Protein AF-X0Y7X0-F1 (afdb_monomer_lite)

Structure (mmCIF, N/CA/C/O backbone):
data_AF-X0Y7X0-F1
#
_entry.id   AF-X0Y7X0-F1
#
loop_
_atom_site.group_PDB
_atom_site.id
_atom_site.type_symbol
_atom_site.label_atom_id
_atom_site.label_alt_id
_atom_site.label_comp_id
_atom_site.label_asym_id
_atom_site.label_entity_id
_atom_site.label_seq_id
_atom_site.pdbx_PDB_ins_code
_atom_site.Cartn_x
_atom_site.Cartn_y
_atom_site.Cartn_z
_atom_site.occupancy
_atom_site.B_iso_or_equiv
_atom_site.auth_seq_id
_atom_site.auth_comp_id
_atom_site.auth_asym_id
_atom_site.auth_atom_id
_atom_site.pdbx_PDB_model_num
ATOM 1 N N . ASP A 1 1 ? -4.729 -1.914 17.846 1.00 83.50 1 ASP A N 1
ATOM 2 C CA . ASP A 1 1 ? -3.436 -2.560 18.169 1.00 83.50 1 ASP A CA 1
ATOM 3 C C . ASP A 1 1 ? -2.910 -3.360 16.996 1.00 83.50 1 ASP A C 1
ATOM 5 O O . ASP A 1 1 ? -3.713 -3.836 16.207 1.00 83.50 1 ASP A O 1
ATOM 9 N N . ILE A 1 2 ? -1.584 -3.505 16.882 1.00 95.81 2 ILE A N 1
ATOM 10 C CA . ILE A 1 2 ? -0.973 -4.333 15.834 1.00 95.81 2 ILE A CA 1
ATOM 11 C C . ILE A 1 2 ? -0.950 -5.795 16.268 1.00 95.81 2 ILE A C 1
ATOM 13 O O . ILE A 1 2 ? -0.342 -6.146 17.278 1.00 95.81 2 ILE A O 1
ATOM 17 N N . GLN A 1 3 ? -1.587 -6.636 15.467 1.00 96.50 3 GLN A N 1
ATOM 18 C CA . GLN A 1 3 ? -1.645 -8.078 15.617 1.00 96.50 3 GLN A CA 1
ATOM 19 C C . GLN A 1 3 ? -0.546 -8.755 14.798 1.00 96.50 3 GLN A C 1
ATOM 21 O O . GLN A 1 3 ? -0.167 -8.302 13.713 1.00 96.50 3 GLN A O 1
ATOM 26 N N . ARG A 1 4 ? -0.033 -9.874 15.314 1.00 95.38 4 ARG A N 1
ATOM 27 C CA . ARG A 1 4 ? 0.863 -10.743 14.544 1.00 95.38 4 ARG A CA 1
ATOM 28 C C . ARG A 1 4 ? 0.064 -11.478 13.477 1.00 95.38 4 ARG A C 1
ATOM 30 O O . ARG A 1 4 ? -1.085 -11.844 13.707 1.00 95.38 4 ARG A O 1
ATOM 37 N N . LEU A 1 5 ? 0.706 -11.729 12.342 1.00 95.94 5 LEU A N 1
ATOM 38 C CA . LEU A 1 5 ? 0.159 -12.605 11.318 1.00 95.94 5 LEU A CA 1
ATOM 39 C C . LEU A 1 5 ? -0.037 -14.016 11.918 1.00 95.94 5 LEU A C 1
ATOM 41 O O . LEU A 1 5 ? 0.921 -14.556 12.476 1.00 95.94 5 LEU A O 1
ATOM 45 N N . PRO A 1 6 ? -1.246 -14.602 11.854 1.00 94.62 6 PRO A N 1
ATOM 46 C CA . PRO A 1 6 ? -1.532 -15.883 12.503 1.00 94.62 6 PRO A CA 1
ATOM 47 C C . PRO A 1 6 ? -0.918 -17.083 11.767 1.00 94.62 6 PRO A C 1
ATOM 49 O O . PRO A 1 6 ? -0.615 -18.092 12.398 1.00 94.62 6 PRO A O 1
ATOM 52 N N . ASP A 1 7 ? -0.724 -16.970 10.452 1.00 94.44 7 ASP A N 1
ATOM 53 C CA . ASP A 1 7 ? -0.091 -17.978 9.600 1.00 94.44 7 ASP A CA 1
ATOM 54 C C . ASP A 1 7 ? 0.730 -17.276 8.509 1.00 94.44 7 ASP A C 1
ATOM 56 O O . ASP A 1 7 ? 0.208 -16.445 7.765 1.00 94.44 7 ASP A O 1
ATOM 60 N N . GLU A 1 8 ? 2.013 -17.615 8.387 1.00 91.06 8 GLU A N 1
ATOM 61 C CA . GLU A 1 8 ? 2.906 -17.058 7.364 1.00 91.06 8 GLU A CA 1
ATOM 62 C C . GLU A 1 8 ? 2.477 -17.410 5.934 1.00 91.06 8 GLU A C 1
ATOM 64 O O . GLU A 1 8 ? 2.805 -16.676 4.996 1.00 91.06 8 GLU A O 1
ATOM 69 N N . LYS A 1 9 ? 1.702 -18.487 5.757 1.00 93.44 9 LYS A N 1
ATOM 70 C CA . LYS A 1 9 ? 1.145 -18.884 4.457 1.00 93.44 9 LYS A CA 1
ATOM 71 C C . LYS A 1 9 ? -0.056 -18.045 4.034 1.00 93.44 9 LYS A C 1
ATOM 73 O O . LYS A 1 9 ? -0.481 -18.106 2.877 1.00 93.44 9 LYS A O 1
ATOM 78 N N . LEU A 1 10 ? -0.612 -17.247 4.946 1.00 94.12 10 LEU A N 1
ATOM 79 C CA . LEU A 1 10 ? -1.731 -16.376 4.628 1.00 94.12 10 LEU A CA 1
ATOM 80 C C . LEU A 1 10 ? -1.325 -15.387 3.522 1.00 94.12 10 LEU A C 1
ATOM 82 O O . LEU A 1 10 ? -0.203 -14.874 3.489 1.00 94.12 10 LEU A O 1
ATOM 86 N N . TYR A 1 11 ? -2.248 -15.155 2.589 1.00 97.06 11 TYR A N 1
ATOM 87 C CA . TYR A 1 11 ? -2.072 -14.294 1.416 1.00 97.06 11 TYR A CA 1
ATOM 88 C C . TYR A 1 11 ? -1.002 -14.725 0.404 1.00 97.06 11 TYR A C 1
ATOM 90 O O . TYR A 1 11 ? -0.743 -13.971 -0.520 1.00 97.06 11 TYR A O 1
ATOM 98 N N . GLU A 1 12 ? -0.400 -15.919 0.475 1.00 94.81 12 GLU A N 1
ATOM 99 C CA . GLU A 1 12 ? 0.599 -16.349 -0.532 1.00 94.81 12 GLU A CA 1
ATOM 100 C C . GLU A 1 12 ? 0.115 -16.239 -1.987 1.00 94.81 12 GLU A C 1
ATOM 102 O O . GLU A 1 12 ? 0.911 -16.008 -2.894 1.00 94.81 12 GLU A O 1
ATOM 107 N N . LYS A 1 13 ? -1.194 -16.393 -2.204 1.00 94.25 13 LYS A N 1
ATOM 108 C CA . LYS A 1 13 ? -1.830 -16.322 -3.524 1.00 94.25 13 LYS A CA 1
ATOM 109 C C . LYS A 1 13 ? -2.410 -14.945 -3.865 1.00 94.25 13 LYS A C 1
ATOM 111 O O . LYS A 1 13 ? -2.965 -14.805 -4.954 1.00 94.25 13 LYS A O 1
ATOM 116 N N . SER A 1 14 ? -2.316 -13.965 -2.965 1.00 96.25 14 SER A N 1
ATOM 117 C CA . SER A 1 14 ? -2.879 -12.632 -3.186 1.00 96.25 14 SER A CA 1
ATOM 118 C C . SER A 1 14 ? -2.148 -11.897 -4.309 1.00 96.25 14 SER A C 1
ATOM 120 O O . SER A 1 14 ? -0.977 -12.158 -4.616 1.00 96.25 14 SER A O 1
ATOM 122 N N . MET A 1 15 ? -2.845 -10.958 -4.937 1.00 96.50 15 MET A N 1
ATOM 123 C CA . MET A 1 15 ? -2.309 -10.206 -6.060 1.00 96.50 15 MET A CA 1
ATOM 124 C C . MET A 1 15 ? -1.185 -9.268 -5.614 1.00 96.50 15 MET A C 1
ATOM 126 O O . MET A 1 15 ? -0.172 -9.147 -6.309 1.00 96.50 15 MET A O 1
ATOM 130 N N . PHE A 1 16 ? -1.290 -8.667 -4.423 1.00 97.62 16 PHE A N 1
ATOM 131 C CA . PHE A 1 16 ? -0.203 -7.829 -3.909 1.00 97.62 16 PHE A CA 1
ATOM 132 C C . PHE A 1 16 ? 1.099 -8.629 -3.720 1.00 97.62 16 PHE A C 1
ATOM 134 O O . PHE A 1 16 ? 2.169 -8.121 -4.052 1.00 97.62 16 PHE A O 1
ATOM 141 N N . ILE A 1 17 ? 1.033 -9.897 -3.282 1.00 97.56 17 ILE A N 1
ATOM 142 C CA . ILE A 1 17 ? 2.218 -10.765 -3.158 1.00 97.56 17 ILE A CA 1
ATOM 143 C C . ILE A 1 17 ? 2.805 -11.092 -4.529 1.00 97.56 17 ILE A C 1
ATOM 145 O O . ILE A 1 17 ? 4.013 -10.932 -4.722 1.00 97.56 17 ILE A O 1
ATOM 149 N N . LYS A 1 18 ? 1.967 -11.471 -5.504 1.00 96.06 18 LYS A N 1
ATOM 150 C CA . LYS A 1 18 ? 2.415 -11.700 -6.889 1.00 96.06 18 LYS A CA 1
ATOM 151 C C . LYS A 1 18 ? 3.165 -10.477 -7.433 1.00 96.06 18 LYS A C 1
ATOM 153 O O . LYS A 1 18 ? 4.263 -10.615 -7.970 1.00 96.06 18 LYS A O 1
ATOM 158 N N . LYS A 1 19 ? 2.630 -9.271 -7.224 1.00 96.19 19 LYS A N 1
ATOM 159 C CA . LYS A 1 19 ? 3.252 -8.007 -7.657 1.00 96.19 19 LYS A CA 1
ATOM 160 C C . LYS A 1 19 ? 4.585 -7.719 -6.980 1.00 96.19 19 LYS A C 1
ATOM 162 O O . LYS A 1 19 ? 5.494 -7.216 -7.639 1.00 96.19 19 LYS A O 1
ATOM 167 N N . LEU A 1 20 ? 4.719 -8.019 -5.687 1.00 97.38 20 LEU A N 1
ATOM 168 C CA . LEU A 1 20 ? 5.992 -7.877 -4.975 1.00 97.38 20 LEU A CA 1
ATOM 169 C C . LEU A 1 20 ? 7.055 -8.806 -5.571 1.00 97.38 20 LEU A C 1
ATOM 171 O O . LEU A 1 20 ? 8.148 -8.347 -5.903 1.00 97.38 20 LEU A O 1
ATOM 175 N N . ILE A 1 21 ? 6.707 -10.075 -5.794 1.00 96.69 21 ILE A N 1
ATOM 176 C CA . ILE A 1 21 ? 7.621 -11.074 -6.361 1.00 96.69 21 ILE A CA 1
ATOM 177 C C . ILE A 1 21 ? 8.074 -10.670 -7.769 1.00 96.69 21 ILE A C 1
ATOM 179 O O . ILE A 1 21 ? 9.273 -10.683 -8.049 1.00 96.69 21 ILE A O 1
ATOM 183 N N . VAL A 1 22 ? 7.145 -10.257 -8.639 1.00 94.88 22 VAL A N 1
ATOM 184 C CA . VAL A 1 22 ? 7.457 -9.805 -10.010 1.00 94.88 22 VAL A CA 1
ATOM 185 C C . VAL A 1 22 ? 8.359 -8.563 -10.004 1.00 94.88 22 VAL A C 1
ATOM 187 O O . VAL A 1 22 ? 9.244 -8.435 -10.849 1.00 94.88 22 VAL A O 1
ATOM 190 N N . ALA A 1 23 ? 8.211 -7.679 -9.015 1.00 95.12 23 ALA A N 1
ATOM 191 C CA . ALA A 1 23 ? 9.096 -6.532 -8.816 1.00 95.12 23 ALA A CA 1
ATOM 192 C C . ALA A 1 23 ? 10.443 -6.881 -8.146 1.00 95.12 23 ALA A C 1
ATOM 194 O O . ALA A 1 23 ? 11.255 -5.991 -7.890 1.00 95.12 23 ALA A O 1
ATOM 195 N N . GLY A 1 24 ? 10.706 -8.162 -7.870 1.00 96.00 24 GLY A N 1
ATOM 196 C CA . GLY A 1 24 ? 11.954 -8.647 -7.280 1.00 96.00 24 GLY A CA 1
ATOM 197 C C . GLY A 1 24 ? 12.018 -8.561 -5.752 1.00 96.00 24 GLY A C 1
ATOM 198 O O . GLY A 1 24 ? 13.092 -8.749 -5.181 1.00 96.00 24 GLY A O 1
ATOM 199 N N . ILE A 1 25 ? 10.899 -8.300 -5.074 1.00 95.88 25 ILE A N 1
ATOM 200 C CA . ILE A 1 25 ? 10.809 -8.220 -3.611 1.00 95.88 25 ILE A CA 1
ATOM 201 C C . ILE A 1 25 ? 10.483 -9.615 -3.067 1.00 95.88 25 ILE A C 1
ATOM 203 O O . ILE A 1 25 ? 9.386 -10.126 -3.267 1.00 95.88 25 ILE A O 1
ATOM 207 N N . GLN A 1 26 ? 11.462 -10.237 -2.405 1.00 92.12 26 GLN A N 1
ATOM 208 C CA . GLN A 1 26 ? 11.383 -11.639 -1.971 1.00 92.12 26 GLN A CA 1
ATOM 209 C C . GLN A 1 26 ? 10.832 -11.800 -0.548 1.00 92.12 26 GLN A C 1
ATOM 211 O O . GLN A 1 26 ? 10.025 -12.688 -0.293 1.00 92.12 26 GLN A O 1
ATOM 216 N N . GLU A 1 27 ? 11.254 -10.937 0.382 1.00 95.25 27 GLU A N 1
ATOM 217 C CA . GLU A 1 27 ? 10.765 -10.974 1.762 1.00 95.25 27 GLU A CA 1
ATOM 218 C C . GLU A 1 27 ? 9.404 -10.273 1.849 1.00 95.25 27 GLU A C 1
ATOM 220 O O . GLU A 1 27 ? 9.290 -9.074 1.581 1.00 95.25 27 GLU A O 1
ATOM 225 N N . THR A 1 28 ? 8.365 -11.031 2.202 1.00 96.88 28 THR A N 1
ATOM 226 C CA . THR A 1 28 ? 6.966 -10.584 2.136 1.00 96.88 28 THR A CA 1
ATOM 227 C C . THR A 1 28 ? 6.209 -10.705 3.457 1.00 96.88 28 THR A C 1
ATOM 229 O O . THR A 1 28 ? 5.077 -10.227 3.534 1.00 96.88 28 THR A O 1
ATOM 232 N N . ILE A 1 29 ? 6.807 -11.254 4.524 1.00 97.44 29 ILE A N 1
ATOM 233 C CA . ILE A 1 29 ? 6.128 -11.425 5.824 1.00 97.44 29 ILE A CA 1
ATOM 234 C C . ILE A 1 29 ? 5.627 -10.082 6.371 1.00 97.44 29 ILE A C 1
ATOM 236 O O . ILE A 1 29 ? 4.500 -9.980 6.865 1.00 97.44 29 ILE A O 1
ATOM 240 N N . ALA A 1 30 ? 6.428 -9.021 6.234 1.00 97.31 30 ALA A N 1
ATOM 241 C CA . ALA A 1 30 ? 6.028 -7.678 6.645 1.00 97.31 30 ALA A CA 1
ATOM 242 C C . ALA A 1 30 ? 4.811 -7.171 5.851 1.00 97.31 30 ALA A C 1
ATOM 244 O O . ALA A 1 30 ? 3.874 -6.650 6.449 1.00 97.31 30 ALA A O 1
ATOM 245 N N . ALA A 1 31 ? 4.784 -7.386 4.531 1.00 98.25 31 ALA A N 1
ATOM 246 C CA . ALA A 1 31 ? 3.665 -6.990 3.675 1.00 98.25 31 ALA A CA 1
ATOM 247 C C . ALA A 1 31 ? 2.375 -7.738 4.042 1.00 98.25 31 ALA A C 1
ATOM 249 O O . ALA A 1 31 ? 1.321 -7.121 4.177 1.00 98.25 31 ALA A O 1
ATOM 250 N N . LYS A 1 32 ? 2.469 -9.051 4.293 1.00 98.62 32 LYS A N 1
ATOM 251 C CA . LYS A 1 32 ? 1.350 -9.876 4.779 1.00 98.62 32 LYS A CA 1
ATOM 252 C C . LYS A 1 32 ? 0.827 -9.382 6.126 1.00 98.62 32 LYS A C 1
ATOM 254 O O . LYS A 1 32 ? -0.376 -9.244 6.313 1.00 98.62 32 LYS A O 1
ATOM 259 N N . THR A 1 33 ? 1.731 -9.058 7.051 1.00 98.44 33 THR A N 1
ATOM 260 C CA . THR A 1 33 ? 1.371 -8.526 8.374 1.00 98.44 33 THR A CA 1
ATOM 261 C C . THR A 1 33 ? 0.681 -7.166 8.262 1.00 98.44 33 THR A C 1
ATOM 263 O O . THR A 1 33 ? -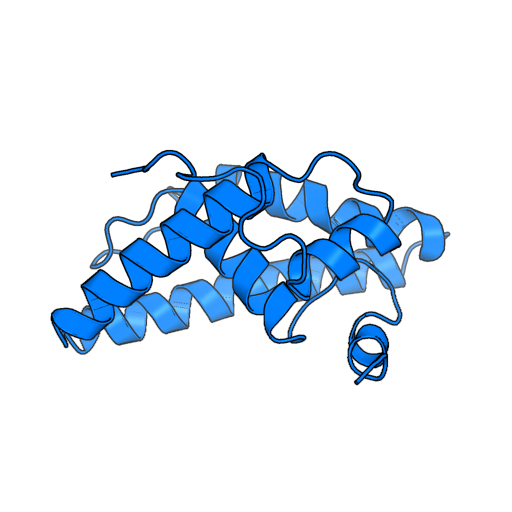0.323 -6.929 8.929 1.00 98.44 33 THR A O 1
ATOM 266 N N . GLN A 1 34 ? 1.189 -6.273 7.410 1.00 98.62 34 GLN A N 1
ATOM 267 C CA . GLN A 1 34 ? 0.577 -4.971 7.139 1.00 98.62 34 GLN A CA 1
ATOM 268 C C . GLN A 1 34 ? -0.835 -5.133 6.564 1.00 98.62 34 GLN A C 1
ATOM 270 O O . GLN A 1 34 ? -1.771 -4.526 7.080 1.00 98.62 34 GLN A O 1
ATOM 275 N N . PHE A 1 35 ? -0.996 -5.984 5.545 1.00 98.69 35 PHE A N 1
ATOM 276 C CA . PHE A 1 35 ? -2.288 -6.276 4.920 1.00 98.69 35 PHE A CA 1
ATOM 277 C C . PHE A 1 35 ? -3.297 -6.817 5.942 1.00 98.69 35 PHE A C 1
ATOM 279 O O . PHE A 1 35 ? -4.384 -6.263 6.073 1.00 98.69 35 PHE A O 1
ATOM 286 N N . PHE A 1 36 ? -2.902 -7.817 6.737 1.00 98.62 36 PHE A N 1
ATOM 287 C CA . PHE A 1 36 ? -3.740 -8.396 7.791 1.00 98.62 36 PHE A CA 1
ATOM 288 C C . PHE A 1 36 ? -4.234 -7.346 8.792 1.00 98.62 36 PHE A C 1
ATOM 290 O O . PHE A 1 36 ? -5.420 -7.270 9.098 1.00 98.62 36 PHE A O 1
ATOM 297 N N . ASN A 1 37 ? -3.332 -6.494 9.284 1.00 98.69 37 ASN A N 1
ATOM 298 C CA . ASN A 1 37 ? -3.704 -5.448 10.234 1.00 98.69 37 ASN A CA 1
ATOM 299 C C . ASN A 1 37 ? -4.634 -4.402 9.611 1.00 98.69 37 ASN A C 1
ATOM 301 O O . ASN A 1 37 ? -5.546 -3.922 10.280 1.00 98.69 37 ASN A O 1
ATOM 305 N N . ALA A 1 38 ? -4.437 -4.064 8.335 1.00 98.50 38 ALA A N 1
ATOM 306 C CA . ALA A 1 38 ? -5.360 -3.195 7.616 1.00 98.50 38 ALA A CA 1
ATOM 307 C C . ALA A 1 38 ? -6.746 -3.828 7.435 1.00 98.50 38 ALA A C 1
ATOM 309 O O . ALA A 1 38 ? -7.739 -3.114 7.541 1.00 98.50 38 ALA A O 1
ATOM 310 N N . GLU A 1 39 ? -6.842 -5.140 7.201 1.00 98.31 39 GLU A N 1
ATOM 311 C CA . GLU A 1 39 ? -8.132 -5.840 7.147 1.00 98.31 39 GLU A CA 1
ATOM 312 C C . GLU A 1 39 ? -8.859 -5.820 8.490 1.00 98.31 39 GLU A C 1
ATOM 314 O O . GLU A 1 39 ? -10.047 -5.507 8.523 1.00 98.31 39 GLU A O 1
ATOM 319 N N . LEU A 1 40 ? -8.152 -6.078 9.595 1.00 98.25 40 LEU A N 1
ATOM 320 C CA . LEU A 1 40 ? -8.741 -6.015 10.935 1.00 98.25 40 LEU A CA 1
ATOM 321 C C . LEU A 1 40 ? -9.292 -4.621 11.248 1.00 98.25 40 LEU A C 1
ATOM 323 O O . LEU A 1 40 ? -10.438 -4.496 11.673 1.00 98.25 40 LEU A O 1
ATOM 327 N N . LEU A 1 41 ? -8.498 -3.576 10.995 1.00 98.00 41 LEU A N 1
ATOM 328 C CA . LEU A 1 41 ? -8.930 -2.197 11.222 1.00 98.00 41 LEU A CA 1
ATOM 329 C C . LEU A 1 41 ? -10.111 -1.820 10.322 1.00 98.00 41 LEU A C 1
ATOM 331 O O . LEU A 1 41 ? -11.051 -1.174 10.774 1.00 98.00 41 LEU A O 1
ATOM 335 N N . LYS A 1 42 ? -10.079 -2.231 9.050 1.00 97.62 42 LYS A N 1
ATOM 336 C CA . LYS A 1 42 ? -11.181 -1.987 8.121 1.00 97.62 42 LYS A CA 1
ATOM 337 C C . LYS A 1 42 ? -12.459 -2.673 8.607 1.00 97.62 42 LYS A C 1
ATOM 339 O O . LYS A 1 42 ? -13.490 -2.014 8.659 1.00 97.62 42 LYS A O 1
ATOM 344 N N . SER A 1 43 ? -12.392 -3.944 9.007 1.00 97.56 43 SER A N 1
ATOM 345 C CA . SER A 1 43 ? -13.543 -4.658 9.578 1.00 97.56 43 SER A CA 1
ATOM 346 C C . SER A 1 43 ? -14.103 -3.914 10.786 1.00 97.56 43 SER A C 1
ATOM 348 O O . SER A 1 43 ? -15.294 -3.641 10.818 1.00 97.56 43 SER A O 1
ATOM 350 N N . GLU A 1 44 ? -13.246 -3.494 11.722 1.00 96.88 44 GLU A N 1
ATOM 351 C CA . GLU A 1 44 ? -13.666 -2.749 12.914 1.00 96.88 44 GLU A CA 1
ATOM 352 C C . GLU A 1 44 ? -14.418 -1.453 12.564 1.00 96.88 44 GLU A C 1
ATOM 354 O O . GLU A 1 44 ? -15.468 -1.176 13.143 1.00 96.88 44 GLU A O 1
ATOM 359 N N . ILE A 1 45 ? -13.904 -0.666 11.614 1.00 96.81 45 ILE A N 1
ATOM 360 C CA . ILE A 1 45 ? -14.542 0.583 11.164 1.00 96.81 45 ILE A CA 1
ATOM 361 C C . ILE A 1 45 ? -15.904 0.292 10.518 1.00 96.81 45 ILE A C 1
ATOM 363 O O . ILE A 1 45 ? -16.901 0.944 10.831 1.00 96.81 45 ILE A O 1
ATOM 367 N N . HIS A 1 46 ? -15.961 -0.701 9.627 1.00 95.81 46 HIS A N 1
ATOM 368 C CA . HIS A 1 46 ? -17.200 -1.077 8.946 1.00 95.81 46 HIS A CA 1
ATOM 369 C C . HIS A 1 46 ? -18.256 -1.620 9.919 1.00 95.81 46 HIS A C 1
ATOM 371 O O . HIS A 1 46 ? -19.427 -1.276 9.780 1.00 95.81 46 HIS A O 1
ATOM 377 N N . ASP A 1 47 ? -17.849 -2.409 10.915 1.00 96.75 47 ASP A N 1
ATOM 378 C CA . ASP A 1 47 ? -18.745 -2.984 11.922 1.00 96.75 47 ASP A CA 1
ATOM 379 C C . ASP A 1 47 ? -19.342 -1.910 12.846 1.00 96.75 47 ASP A C 1
ATOM 381 O O . ASP A 1 47 ? -20.486 -2.038 13.288 1.00 96.75 47 ASP A O 1
ATOM 385 N N . LYS A 1 48 ? -18.597 -0.830 13.124 1.00 95.12 48 LYS A N 1
ATOM 386 C CA . LYS A 1 48 ? -19.114 0.335 13.864 1.00 95.12 48 LYS A CA 1
ATOM 387 C C . LYS A 1 48 ? -20.112 1.152 13.047 1.00 95.12 48 LYS A C 1
ATOM 389 O O . LYS A 1 48 ? -21.070 1.668 13.619 1.00 95.12 48 LYS A O 1
ATOM 394 N N . GLY A 1 49 ? -19.871 1.294 11.742 1.00 91.12 49 GLY A N 1
ATOM 395 C CA . GLY A 1 49 ? -20.739 2.044 10.833 1.00 91.12 49 GLY A CA 1
ATOM 396 C C . GLY A 1 49 ? -20.778 3.557 11.086 1.00 91.12 49 GLY A C 1
ATOM 397 O O . GLY A 1 49 ? -21.794 4.182 10.797 1.00 91.12 49 GLY A O 1
ATOM 398 N N . ASP A 1 50 ? -19.715 4.150 11.647 1.00 95.81 50 ASP A N 1
ATOM 399 C CA . ASP A 1 50 ? -19.600 5.611 11.776 1.00 95.81 50 ASP A CA 1
ATOM 400 C C . ASP A 1 50 ? -19.180 6.225 10.434 1.00 95.81 50 ASP A C 1
ATOM 402 O O . ASP A 1 50 ? -18.069 5.985 9.955 1.00 95.81 50 ASP A O 1
ATOM 406 N N . ASP A 1 51 ? -20.047 7.050 9.845 1.00 96.38 51 ASP A N 1
ATOM 407 C CA . ASP A 1 51 ? -19.786 7.710 8.557 1.00 96.38 51 ASP A CA 1
ATOM 408 C C . ASP A 1 51 ? -18.489 8.538 8.580 1.00 96.38 51 ASP A C 1
ATOM 410 O O . ASP A 1 51 ? -17.762 8.593 7.592 1.00 96.38 51 ASP A O 1
ATOM 414 N N . GLY A 1 52 ? -18.143 9.139 9.725 1.00 97.06 52 GLY A N 1
ATOM 415 C CA . GLY A 1 52 ? -16.914 9.913 9.866 1.00 97.06 52 GLY A CA 1
ATOM 416 C C . GLY A 1 52 ? -15.647 9.052 9.834 1.00 97.06 52 GLY A C 1
ATOM 417 O O . GLY A 1 52 ? -14.648 9.463 9.243 1.00 97.06 52 GLY A O 1
ATOM 418 N N . GLU A 1 53 ? -15.656 7.879 10.471 1.00 97.19 53 GLU A N 1
ATOM 419 C CA . GLU A 1 53 ? -14.572 6.898 10.340 1.00 97.19 53 GLU A CA 1
ATOM 420 C C . GLU A 1 53 ? -14.494 6.351 8.903 1.00 97.19 53 GLU A C 1
ATOM 422 O O . GLU A 1 53 ? -13.397 6.205 8.369 1.00 97.19 53 GLU A O 1
ATOM 427 N N . LEU A 1 54 ? -15.626 6.112 8.234 1.00 97.50 54 LEU A N 1
ATOM 428 C CA . LEU A 1 54 ? -15.643 5.657 6.838 1.00 97.50 54 LEU A CA 1
ATOM 429 C C . LEU A 1 54 ? -15.058 6.705 5.874 1.00 97.50 54 LEU A C 1
ATOM 431 O O . LEU A 1 54 ? -14.218 6.366 5.035 1.00 97.50 54 LEU A O 1
ATOM 435 N N . ASP A 1 55 ? -15.422 7.978 6.028 1.00 97.62 55 ASP A N 1
ATOM 436 C CA . ASP A 1 55 ? -14.885 9.084 5.226 1.00 97.62 55 ASP A CA 1
ATOM 437 C C . ASP A 1 55 ? -13.368 9.252 5.420 1.00 97.62 55 ASP A C 1
ATOM 439 O O . ASP A 1 55 ? -12.610 9.458 4.465 1.00 97.62 55 ASP A O 1
ATOM 443 N N . GLU A 1 56 ? -12.890 9.133 6.660 1.00 96.69 56 GLU A N 1
ATOM 444 C CA . GLU A 1 56 ? -11.460 9.185 6.977 1.00 96.69 56 GLU A CA 1
ATOM 445 C C . GLU A 1 56 ? -10.698 7.990 6.389 1.00 96.69 56 GLU A C 1
ATOM 447 O O . GLU A 1 56 ? -9.561 8.146 5.932 1.00 96.69 56 GLU A O 1
ATOM 452 N N . LEU A 1 57 ? -11.322 6.811 6.335 1.00 97.50 57 LEU A N 1
ATOM 453 C CA . LEU A 1 57 ? -10.733 5.629 5.716 1.00 97.50 57 LEU A CA 1
ATOM 454 C C . LEU A 1 57 ? -10.542 5.857 4.211 1.00 97.50 57 LEU A C 1
ATOM 456 O O . LEU A 1 57 ? -9.439 5.651 3.700 1.00 97.50 57 LEU A O 1
ATOM 460 N N . VAL A 1 58 ? -11.573 6.351 3.518 1.00 97.56 58 VAL A N 1
ATOM 461 C CA . VAL A 1 58 ? -11.497 6.722 2.091 1.00 97.56 58 VAL A CA 1
ATOM 462 C C . VAL A 1 58 ? -10.413 7.779 1.860 1.00 97.56 58 VAL A C 1
ATOM 464 O O . VAL A 1 58 ? -9.569 7.627 0.977 1.00 97.56 58 VAL A O 1
ATOM 467 N N . SER A 1 59 ? -10.368 8.813 2.703 1.00 97.50 59 SER A N 1
ATOM 468 C CA . SER A 1 59 ? -9.345 9.865 2.651 1.00 97.50 59 SER A CA 1
ATOM 469 C C . SER A 1 59 ? -7.919 9.309 2.766 1.00 97.50 59 SER A C 1
ATOM 471 O O . SER A 1 59 ? -7.019 9.747 2.044 1.00 97.50 59 SER A O 1
ATOM 473 N N . LEU A 1 60 ? -7.684 8.319 3.636 1.00 97.94 60 LEU A N 1
ATOM 474 C CA . LEU A 1 60 ? -6.372 7.679 3.768 1.00 97.94 60 LEU A CA 1
ATOM 475 C C . LEU A 1 60 ? -5.974 6.894 2.511 1.00 97.94 60 LEU A C 1
ATOM 477 O O . LEU A 1 60 ? -4.821 7.014 2.087 1.00 97.94 60 LEU A O 1
ATOM 481 N N . TYR A 1 61 ? -6.896 6.148 1.895 1.00 98.44 61 TYR A N 1
ATOM 482 C CA . TYR A 1 61 ? -6.624 5.463 0.625 1.00 98.44 61 TYR A CA 1
ATOM 483 C C . TYR A 1 61 ? -6.245 6.450 -0.479 1.00 98.44 61 TYR A C 1
ATOM 485 O O . TYR A 1 61 ? -5.216 6.264 -1.128 1.00 98.44 61 TYR A O 1
ATOM 493 N N . GLU A 1 62 ? -7.009 7.531 -0.645 1.00 98.31 62 GLU A N 1
ATOM 494 C CA . GLU A 1 62 ? -6.741 8.537 -1.679 1.00 98.31 62 GLU A CA 1
ATOM 495 C C . GLU A 1 62 ? -5.397 9.244 -1.470 1.00 98.31 62 GLU A C 1
ATOM 497 O O . GLU A 1 62 ? -4.625 9.422 -2.415 1.00 98.31 62 GLU A O 1
ATOM 502 N N . LYS A 1 63 ? -5.042 9.579 -0.221 1.00 98.19 63 LYS A N 1
ATOM 503 C CA . LYS A 1 63 ? -3.719 10.143 0.095 1.00 98.19 63 LYS A CA 1
ATOM 504 C C . LYS A 1 63 ? -2.594 9.182 -0.289 1.00 98.19 63 LYS A C 1
ATOM 506 O O . LYS A 1 63 ? -1.638 9.594 -0.944 1.00 98.19 63 LYS A O 1
ATOM 511 N N . ILE A 1 64 ? -2.703 7.906 0.085 1.00 98.56 64 ILE A N 1
ATOM 512 C CA . ILE A 1 64 ? -1.688 6.886 -0.226 1.00 98.56 64 ILE A CA 1
ATOM 513 C C . ILE A 1 64 ? -1.579 6.671 -1.738 1.00 98.56 64 ILE A C 1
ATOM 515 O O . ILE A 1 64 ? -0.470 6.597 -2.272 1.00 98.56 64 ILE A O 1
ATOM 519 N N . ARG A 1 65 ? -2.710 6.615 -2.443 1.00 98.56 65 ARG A N 1
ATOM 520 C CA . ARG A 1 65 ? -2.751 6.493 -3.901 1.00 98.56 65 ARG A CA 1
ATOM 521 C C . ARG A 1 65 ? -2.097 7.694 -4.587 1.00 98.56 65 ARG A C 1
ATOM 523 O O . ARG A 1 65 ? -1.279 7.499 -5.481 1.00 98.56 65 ARG A O 1
ATOM 530 N N . SER A 1 66 ? -2.382 8.914 -4.132 1.00 98.31 66 SER A N 1
ATOM 531 C CA . SER A 1 66 ? -1.775 10.146 -4.653 1.00 98.31 66 SER A CA 1
ATOM 532 C C . SER A 1 66 ? -0.256 10.199 -4.424 1.00 98.31 66 SER A C 1
ATOM 534 O O . SER A 1 66 ? 0.510 10.573 -5.321 1.00 98.31 66 SER A O 1
ATOM 536 N N . MET A 1 67 ? 0.204 9.760 -3.245 1.00 98.12 67 MET A N 1
ATOM 537 C CA . MET A 1 67 ? 1.632 9.605 -2.947 1.00 98.12 67 MET A CA 1
ATOM 538 C C . MET A 1 67 ? 2.289 8.611 -3.911 1.00 98.12 67 MET A C 1
ATOM 540 O O . MET A 1 67 ? 3.320 8.921 -4.513 1.00 98.12 67 MET A O 1
ATOM 544 N N . TRP A 1 68 ? 1.669 7.442 -4.110 1.00 98.62 68 TRP A N 1
ATOM 545 C CA . TRP A 1 68 ? 2.161 6.437 -5.049 1.00 98.62 68 TRP A CA 1
ATOM 546 C C . TRP A 1 68 ? 2.228 6.982 -6.473 1.00 98.62 68 TRP A C 1
ATOM 548 O O . TRP A 1 68 ? 3.273 6.860 -7.103 1.00 98.62 68 TRP A O 1
ATOM 558 N N . GLU A 1 69 ? 1.166 7.619 -6.966 1.00 98.50 69 GLU A N 1
ATOM 559 C CA . GLU A 1 69 ? 1.098 8.143 -8.334 1.00 98.50 69 GLU A CA 1
ATOM 560 C C . GLU A 1 69 ? 2.221 9.152 -8.597 1.00 98.50 69 GLU A C 1
ATOM 562 O O . GLU A 1 69 ? 2.911 9.076 -9.616 1.00 98.50 69 GLU A O 1
ATOM 567 N N . SER A 1 70 ? 2.484 10.034 -7.629 1.00 98.06 70 SER A N 1
ATOM 568 C CA . SER A 1 70 ? 3.595 10.985 -7.693 1.00 98.06 70 SER A CA 1
ATOM 569 C C . SER A 1 70 ? 4.947 1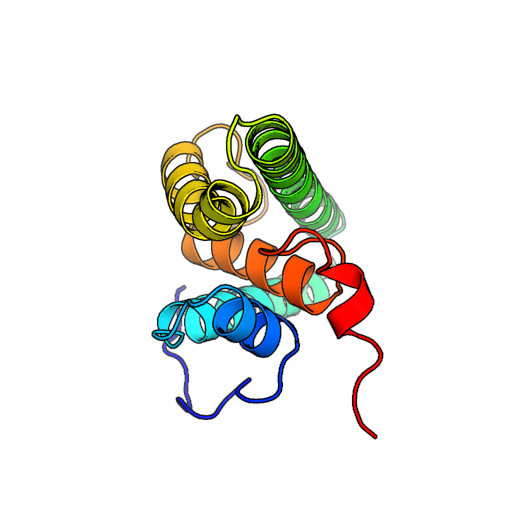0.273 -7.836 1.00 98.06 70 SER A C 1
ATOM 571 O O . SER A 1 70 ? 5.732 10.595 -8.73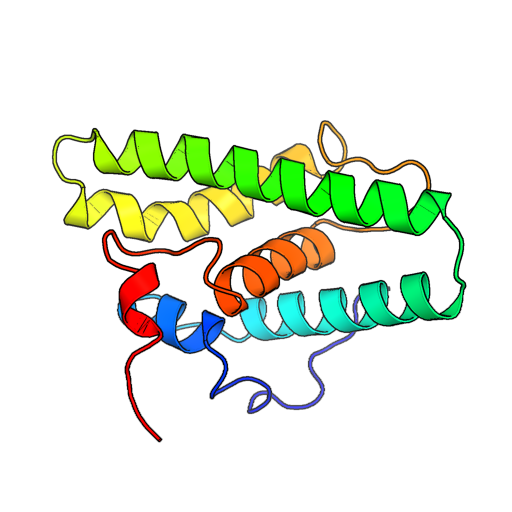1 1.00 98.06 70 SER A O 1
ATOM 573 N N . ARG A 1 71 ? 5.217 9.262 -6.998 1.00 98.00 71 ARG A N 1
ATOM 574 C CA . ARG A 1 71 ? 6.477 8.492 -7.027 1.00 98.00 71 ARG A CA 1
ATOM 575 C C . ARG A 1 71 ? 6.613 7.607 -8.255 1.00 98.00 71 ARG A C 1
ATOM 577 O O . ARG A 1 71 ? 7.715 7.441 -8.778 1.00 98.00 71 ARG A O 1
ATOM 584 N N . PHE A 1 72 ? 5.511 7.034 -8.707 1.00 98.25 72 PHE A N 1
ATOM 585 C CA . PHE A 1 72 ? 5.469 6.162 -9.863 1.00 98.25 72 PHE A CA 1
ATOM 586 C C . PHE A 1 72 ? 5.744 6.952 -11.143 1.00 98.25 72 PHE A C 1
ATOM 588 O O . PHE A 1 72 ? 6.619 6.569 -11.918 1.00 98.25 72 PHE A O 1
ATOM 595 N N . ASN A 1 73 ? 5.104 8.112 -11.311 1.00 97.94 73 ASN A N 1
ATOM 596 C CA . ASN A 1 73 ? 5.361 9.015 -12.432 1.00 97.94 73 ASN A CA 1
ATOM 597 C C . ASN A 1 73 ? 6.796 9.567 -12.416 1.00 97.94 73 ASN A C 1
ATOM 599 O O . ASN A 1 73 ? 7.441 9.640 -13.462 1.00 97.94 73 ASN A O 1
ATOM 603 N N . GLU A 1 74 ? 7.340 9.901 -11.240 1.00 98.00 74 GLU A N 1
ATOM 604 C CA . GLU A 1 74 ? 8.754 10.278 -11.088 1.00 98.00 74 GLU A CA 1
ATOM 605 C C . GLU A 1 74 ? 9.688 9.155 -11.584 1.00 98.00 74 GLU A C 1
ATOM 607 O O . GLU A 1 74 ? 10.619 9.399 -12.355 1.00 98.00 74 GLU A O 1
ATOM 612 N N . ALA A 1 75 ? 9.418 7.906 -11.192 1.00 97.81 75 ALA A N 1
ATOM 613 C CA . ALA A 1 75 ? 10.211 6.749 -11.597 1.00 97.81 75 ALA A CA 1
ATOM 614 C C . ALA A 1 75 ? 10.088 6.434 -13.099 1.00 97.81 75 ALA A C 1
ATOM 616 O O . ALA A 1 75 ? 11.098 6.124 -13.741 1.00 97.81 75 ALA A O 1
ATOM 617 N N . LEU A 1 76 ? 8.885 6.551 -13.673 1.00 96.50 76 LEU A N 1
ATOM 618 C CA . LEU A 1 76 ? 8.633 6.359 -15.105 1.00 96.50 76 LEU A CA 1
ATOM 619 C C . LEU A 1 76 ? 9.349 7.388 -15.983 1.00 96.50 76 LEU A C 1
ATOM 621 O O . LEU A 1 76 ? 9.797 7.050 -17.074 1.00 96.50 76 LEU A O 1
ATOM 625 N N . ASN A 1 77 ? 9.507 8.616 -15.491 1.00 96.88 77 ASN A N 1
ATOM 626 C CA . ASN A 1 77 ? 10.221 9.686 -16.191 1.00 96.88 77 ASN A CA 1
ATOM 627 C C . ASN A 1 77 ? 11.740 9.673 -15.949 1.00 96.88 77 ASN A C 1
ATOM 629 O O . ASN A 1 77 ? 12.467 10.536 -16.446 1.00 96.88 77 ASN A O 1
ATOM 633 N N . SER A 1 78 ? 12.246 8.713 -15.173 1.00 96.75 78 SER A N 1
ATOM 634 C CA . SER A 1 78 ? 13.677 8.594 -14.907 1.00 96.75 78 SER A CA 1
ATOM 635 C C . SER A 1 78 ? 14.457 8.112 -16.136 1.00 96.75 78 SER A C 1
ATOM 637 O O . SER A 1 78 ? 13.913 7.546 -17.081 1.00 96.75 78 SER A O 1
ATOM 639 N N . LYS A 1 79 ? 15.788 8.254 -16.097 1.00 95.38 79 LYS A N 1
ATOM 640 C CA . LYS A 1 79 ? 16.673 7.739 -17.159 1.00 95.38 79 LYS A CA 1
ATOM 641 C C . LYS A 1 79 ? 16.612 6.213 -17.317 1.00 95.38 79 LYS A C 1
ATOM 643 O O . LYS A 1 79 ? 17.048 5.700 -18.343 1.00 95.38 79 LYS A O 1
ATOM 648 N N . ASN A 1 80 ? 16.149 5.482 -16.299 1.00 94.88 80 ASN A N 1
ATOM 649 C CA . ASN A 1 80 ? 16.029 4.026 -16.347 1.00 94.88 80 ASN A CA 1
ATOM 650 C C . ASN A 1 80 ? 14.789 3.544 -15.567 1.00 94.88 80 ASN A C 1
ATOM 652 O O . ASN A 1 80 ? 14.921 3.033 -14.449 1.00 94.88 80 ASN A O 1
ATOM 656 N N . PRO A 1 81 ? 13.588 3.652 -16.161 1.00 93.62 81 PRO A N 1
ATOM 657 C CA . PRO A 1 81 ? 12.332 3.304 -15.495 1.00 93.62 81 PRO A CA 1
ATOM 658 C C . PRO A 1 81 ? 12.282 1.856 -15.008 1.00 93.62 81 PRO A C 1
ATOM 660 O O . PRO A 1 81 ? 11.814 1.591 -13.905 1.00 93.62 81 PRO A O 1
ATOM 663 N N . LYS A 1 82 ? 12.858 0.919 -15.776 1.00 91.38 82 LYS A N 1
ATOM 664 C CA . LYS A 1 82 ? 12.937 -0.505 -15.407 1.00 91.38 82 LYS A CA 1
ATOM 665 C C . LYS A 1 82 ? 13.655 -0.734 -14.075 1.00 91.38 82 LYS A C 1
ATOM 667 O O . LYS A 1 82 ? 13.343 -1.687 -13.372 1.00 91.38 82 LYS A O 1
ATOM 672 N N . ARG A 1 83 ? 14.617 0.128 -13.730 1.00 93.12 83 ARG A N 1
ATOM 673 C CA . ARG A 1 83 ? 15.350 0.066 -12.460 1.00 93.12 83 ARG A CA 1
ATOM 674 C C . ARG A 1 83 ? 14.678 0.870 -11.349 1.00 93.12 83 ARG A C 1
ATOM 676 O O . ARG A 1 83 ? 14.798 0.497 -10.184 1.00 93.12 83 ARG A O 1
ATOM 683 N N . GLU A 1 84 ? 14.040 1.991 -11.676 1.00 97.06 84 GLU A N 1
ATOM 684 C CA . GLU A 1 84 ? 13.507 2.912 -10.666 1.00 97.06 84 GLU A CA 1
ATOM 685 C C . GLU A 1 84 ? 12.092 2.563 -10.201 1.00 97.06 84 GLU A C 1
ATOM 687 O O . GLU A 1 84 ? 11.792 2.754 -9.024 1.00 97.06 84 GLU A O 1
ATOM 692 N N . VAL A 1 85 ? 11.241 2.010 -11.071 1.00 97.12 85 VAL A N 1
ATOM 693 C CA . VAL A 1 85 ? 9.846 1.685 -10.726 1.00 97.12 85 VAL A CA 1
ATOM 694 C C . VAL A 1 85 ? 9.740 0.674 -9.570 1.00 97.12 85 VAL A C 1
ATOM 696 O O . VAL A 1 85 ? 9.019 0.968 -8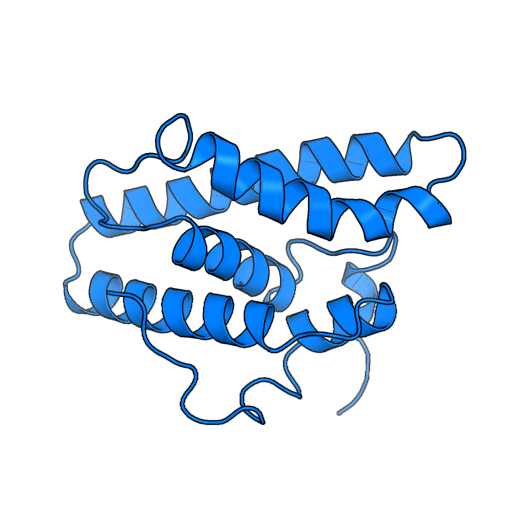.618 1.00 97.12 85 VAL A O 1
ATOM 699 N N . PRO A 1 86 ? 10.513 -0.431 -9.523 1.00 96.81 86 PRO A N 1
ATOM 700 C CA . PRO A 1 86 ? 10.472 -1.347 -8.376 1.00 96.81 86 PRO A CA 1
ATOM 701 C C . PRO A 1 86 ? 10.847 -0.698 -7.035 1.00 96.81 86 PRO A C 1
ATOM 703 O O . PRO A 1 86 ? 10.363 -1.100 -5.977 1.00 96.81 86 PRO A O 1
ATOM 706 N N . LYS A 1 87 ? 11.674 0.356 -7.053 1.00 97.62 87 LYS A N 1
ATOM 707 C CA . LYS A 1 87 ? 12.070 1.085 -5.836 1.00 97.62 87 LYS A CA 1
ATOM 708 C C . LYS A 1 87 ? 10.949 1.955 -5.272 1.00 97.62 87 LYS A C 1
ATOM 710 O O . LYS A 1 87 ? 11.068 2.425 -4.144 1.00 97.62 87 LYS A O 1
ATOM 715 N N . VAL A 1 88 ? 9.876 2.192 -6.031 1.00 98.25 88 VAL A N 1
ATOM 716 C CA . VAL A 1 88 ? 8.704 2.938 -5.550 1.00 98.25 88 VAL A CA 1
ATOM 717 C C . VAL A 1 88 ? 8.108 2.255 -4.321 1.00 98.25 88 VAL A C 1
ATOM 719 O O . VAL A 1 88 ? 7.713 2.951 -3.395 1.00 98.25 88 VAL A O 1
ATOM 722 N N . TYR A 1 89 ? 8.140 0.921 -4.249 1.00 98.44 89 TYR A N 1
ATOM 723 C CA . TYR A 1 89 ? 7.650 0.180 -3.088 1.00 98.44 89 TYR A CA 1
ATOM 724 C C . TYR A 1 89 ? 8.345 0.591 -1.780 1.00 98.44 89 TYR A C 1
ATOM 726 O O . TYR A 1 89 ? 7.694 1.006 -0.822 1.00 98.44 89 TYR A O 1
ATOM 734 N N . SER A 1 90 ? 9.680 0.531 -1.735 1.00 97.69 90 SER A N 1
ATOM 735 C CA . SER A 1 90 ? 10.429 0.879 -0.522 1.00 97.69 90 SER A CA 1
ATOM 736 C C . SER A 1 90 ? 10.354 2.372 -0.203 1.00 97.69 90 SER A C 1
ATOM 738 O O . SER A 1 90 ? 10.276 2.735 0.970 1.00 97.69 90 SER A O 1
ATOM 740 N N . LYS A 1 91 ? 10.306 3.233 -1.230 1.00 98.12 91 LYS A N 1
ATOM 741 C CA . LYS A 1 91 ? 10.052 4.671 -1.058 1.00 98.12 91 LYS A CA 1
ATOM 742 C C . LYS A 1 91 ? 8.695 4.920 -0.399 1.00 98.12 91 LYS A C 1
ATOM 744 O O . LYS A 1 91 ? 8.635 5.678 0.560 1.00 98.12 91 LYS A O 1
ATOM 749 N N . MET A 1 92 ? 7.638 4.249 -0.856 1.00 98.38 92 MET A N 1
ATOM 750 C CA . MET A 1 92 ? 6.298 4.381 -0.283 1.00 98.38 92 MET A CA 1
ATOM 751 C C . MET A 1 92 ? 6.245 3.930 1.176 1.00 98.38 92 MET A C 1
ATOM 753 O O . MET A 1 92 ? 5.692 4.648 2.005 1.00 98.38 92 MET A O 1
ATOM 757 N N . LEU A 1 93 ? 6.865 2.794 1.518 1.00 98.44 93 LEU A N 1
ATOM 758 C CA . LEU A 1 93 ? 6.937 2.333 2.910 1.00 98.44 93 LEU A CA 1
ATOM 759 C C . LEU A 1 93 ? 7.561 3.394 3.829 1.00 98.44 93 LEU A C 1
ATOM 761 O O . LEU A 1 93 ? 6.984 3.706 4.872 1.00 98.44 93 LEU A O 1
ATOM 765 N N . GLN A 1 94 ? 8.698 3.965 3.417 1.00 98.19 94 GLN A N 1
ATOM 766 C CA . GLN A 1 94 ? 9.402 5.012 4.165 1.00 98.19 94 GLN A CA 1
ATOM 767 C C . GLN A 1 94 ? 8.593 6.308 4.230 1.00 98.19 94 GLN A C 1
ATOM 769 O O . GLN A 1 94 ? 8.561 6.980 5.257 1.00 98.19 94 GLN A O 1
ATOM 774 N N . GLU A 1 95 ? 7.944 6.695 3.136 1.00 97.88 95 GLU A N 1
ATOM 775 C CA . GLU A 1 95 ? 7.185 7.939 3.075 1.00 97.88 95 GLU A CA 1
ATOM 776 C C . GLU A 1 95 ? 5.927 7.880 3.943 1.00 97.88 95 GLU A C 1
ATOM 778 O O . GLU A 1 95 ? 5.647 8.836 4.669 1.00 97.88 95 GLU A O 1
ATOM 783 N N . ILE A 1 96 ? 5.221 6.746 3.947 1.00 98.38 96 ILE A N 1
ATOM 784 C CA . ILE A 1 96 ? 4.092 6.499 4.849 1.00 98.38 96 ILE A CA 1
ATOM 785 C C . ILE A 1 96 ? 4.547 6.590 6.309 1.00 98.38 96 ILE A C 1
ATOM 787 O O . ILE A 1 96 ? 3.913 7.282 7.099 1.00 98.38 96 ILE A O 1
ATOM 791 N N . GLU A 1 97 ? 5.667 5.960 6.670 1.00 97.56 97 GLU A N 1
ATOM 792 C CA . GLU A 1 97 ? 6.210 6.025 8.033 1.00 97.56 97 GLU A CA 1
ATOM 793 C C . GLU A 1 97 ? 6.590 7.464 8.434 1.00 97.56 97 GLU A C 1
ATOM 795 O O . GLU A 1 97 ? 6.205 7.951 9.497 1.00 97.56 97 GLU A O 1
ATOM 800 N N . ASN A 1 98 ? 7.264 8.196 7.543 1.00 97.50 98 ASN A N 1
ATOM 801 C CA . ASN A 1 98 ? 7.713 9.570 7.785 1.00 97.50 98 ASN A CA 1
ATOM 802 C C . ASN A 1 98 ? 6.569 10.596 7.875 1.00 97.50 98 ASN A C 1
ATOM 804 O O . ASN A 1 98 ? 6.740 11.676 8.461 1.00 97.50 98 ASN A O 1
ATOM 808 N N . THR A 1 99 ? 5.420 10.294 7.266 1.00 95.75 99 THR A N 1
ATOM 809 C CA . THR A 1 99 ? 4.243 11.178 7.207 1.00 95.75 99 THR A CA 1
ATOM 810 C C . THR A 1 99 ? 3.076 10.703 8.075 1.00 95.75 99 THR A C 1
ATOM 812 O O . THR A 1 99 ? 2.084 11.426 8.188 1.00 95.75 99 THR A O 1
ATOM 815 N N . ASP A 1 100 ? 3.223 9.560 8.758 1.00 94.81 100 ASP A N 1
ATOM 816 C CA . ASP A 1 100 ? 2.215 8.890 9.592 1.00 94.81 100 ASP A CA 1
ATOM 817 C C . ASP A 1 100 ? 1.519 9.838 10.575 1.00 94.81 100 ASP A C 1
ATOM 819 O O . ASP A 1 100 ? 0.291 9.890 10.648 1.00 94.81 100 ASP A O 1
ATOM 823 N N . LYS A 1 101 ? 2.325 10.634 11.288 1.00 92.62 101 LYS A N 1
ATOM 824 C CA . LYS A 1 101 ? 1.885 11.602 12.307 1.00 92.62 101 LYS A CA 1
ATOM 825 C C . LYS A 1 101 ? 1.771 13.037 11.780 1.00 92.62 101 LYS A C 1
ATOM 827 O O . LYS A 1 101 ? 1.734 13.981 12.563 1.00 92.62 101 LYS A O 1
ATOM 832 N N . LYS A 1 102 ? 1.805 13.209 10.457 1.00 93.00 102 LYS A N 1
ATOM 833 C CA . LYS A 1 102 ? 1.736 14.503 9.767 1.00 93.00 102 LYS A CA 1
ATOM 834 C C . LYS A 1 102 ? 0.561 14.475 8.794 1.00 93.00 102 LYS A C 1
ATOM 836 O O . LYS A 1 102 ? -0.584 14.491 9.217 1.00 93.00 102 LYS A O 1
ATOM 841 N N . THR A 1 103 ? 0.828 14.385 7.497 1.00 90.00 103 THR A N 1
ATOM 842 C CA . THR A 1 103 ? -0.179 14.431 6.429 1.00 90.00 103 THR A CA 1
ATOM 843 C C . THR A 1 103 ? -1.155 13.249 6.459 1.00 90.00 103 THR A C 1
ATOM 845 O O . THR A 1 103 ? -2.310 13.386 6.047 1.00 90.00 103 THR A O 1
ATOM 848 N N . LEU A 1 104 ? -0.711 12.097 6.973 1.00 93.44 104 LEU A N 1
ATOM 849 C CA . LEU A 1 104 ? -1.532 10.894 7.119 1.00 93.44 104 LEU A CA 1
ATOM 850 C C . LEU A 1 104 ? -2.180 10.768 8.504 1.00 93.44 104 LEU A C 1
ATOM 852 O O . LEU A 1 104 ? -2.689 9.697 8.837 1.00 93.44 104 LEU A O 1
ATOM 856 N N . VAL A 1 105 ? -2.156 11.813 9.336 1.00 92.94 105 VAL A N 1
ATOM 857 C CA . VAL A 1 105 ? -2.919 11.791 10.587 1.00 92.94 105 VAL A CA 1
ATOM 858 C C . VAL A 1 105 ? -4.414 11.719 10.264 1.00 92.94 105 VAL A C 1
ATOM 860 O O . VAL A 1 105 ? -4.888 12.402 9.354 1.00 92.94 105 VAL A O 1
ATOM 863 N N . SER A 1 106 ? -5.133 10.879 11.003 1.00 90.62 106 SER A N 1
ATOM 864 C CA . SER A 1 106 ? -6.593 10.842 11.013 1.00 90.62 106 SER A CA 1
ATOM 865 C C . SER A 1 106 ? -7.072 11.256 12.395 1.00 90.62 106 SER A C 1
ATOM 867 O O . SER A 1 106 ? -6.457 10.903 13.403 1.00 90.62 106 SER A O 1
ATOM 869 N N . SER A 1 107 ? -8.147 12.037 12.436 1.00 91.50 107 SER A N 1
ATOM 870 C CA . SER A 1 107 ? -8.748 12.500 13.691 1.00 91.50 107 SER A CA 1
ATOM 871 C C . SER A 1 107 ? -9.763 11.517 14.276 1.00 91.50 107 SER A C 1
ATOM 873 O O . SER A 1 107 ? -10.089 11.621 15.456 1.00 91.50 107 SER A O 1
ATOM 875 N N . ARG A 1 108 ? -10.244 10.566 13.464 1.00 94.25 108 ARG A N 1
ATOM 876 C CA . ARG A 1 108 ? -11.308 9.622 13.838 1.00 94.25 108 ARG A CA 1
ATOM 877 C C . ARG A 1 108 ? -10.826 8.180 13.895 1.00 94.25 108 ARG A C 1
ATOM 879 O O . ARG A 1 108 ? -11.329 7.414 14.701 1.00 94.25 108 ARG A O 1
ATOM 886 N N . ILE A 1 109 ? -9.807 7.827 13.109 1.00 94.00 109 ILE A N 1
ATOM 887 C CA . ILE A 1 109 ? -9.263 6.468 13.079 1.00 94.00 109 ILE A CA 1
ATOM 888 C C . ILE A 1 109 ? -7.910 6.420 13.784 1.00 94.00 109 ILE A C 1
ATOM 890 O O . ILE A 1 109 ? -6.975 7.149 13.444 1.00 94.00 109 ILE A O 1
ATOM 894 N N . MET A 1 110 ? -7.750 5.462 14.696 1.00 92.62 110 MET A N 1
ATOM 895 C CA . MET A 1 110 ? -6.462 5.151 15.321 1.00 92.62 110 MET A CA 1
ATOM 896 C C . MET A 1 110 ? -5.584 4.258 14.425 1.00 92.62 110 MET A C 1
ATOM 898 O O . MET A 1 110 ? -5.221 3.139 14.783 1.00 92.62 110 MET A O 1
ATOM 902 N N . ALA A 1 111 ? -5.211 4.766 13.248 1.00 95.75 111 ALA A N 1
ATOM 903 C CA . ALA A 1 111 ? -4.351 4.067 12.293 1.00 95.75 111 ALA A CA 1
ATOM 904 C C . ALA A 1 111 ? -2.869 4.445 12.471 1.00 95.75 111 ALA A C 1
ATOM 906 O O . ALA A 1 111 ? -2.470 5.587 12.226 1.00 95.75 111 ALA A O 1
ATOM 907 N N . SER A 1 112 ? -2.036 3.470 12.838 1.00 96.62 112 SER A N 1
ATOM 908 C CA . SER A 1 112 ? -0.567 3.581 12.769 1.00 96.62 112 SER A CA 1
ATOM 909 C C . SER A 1 112 ? -0.022 3.386 11.346 1.00 96.62 112 SER A C 1
ATOM 911 O O . SER A 1 112 ? -0.738 2.926 10.450 1.00 96.62 112 SER A O 1
ATOM 913 N N . PHE A 1 113 ? 1.278 3.636 11.155 1.00 97.06 113 PHE A N 1
ATOM 914 C CA . PHE A 1 113 ? 1.946 3.436 9.866 1.00 97.06 113 PHE A CA 1
ATOM 915 C C . PHE A 1 113 ? 1.811 2.004 9.321 1.00 97.06 113 PHE A C 1
ATOM 917 O O . PHE A 1 113 ? 1.733 1.835 8.110 1.00 97.06 113 PHE A O 1
ATOM 924 N N . VAL A 1 114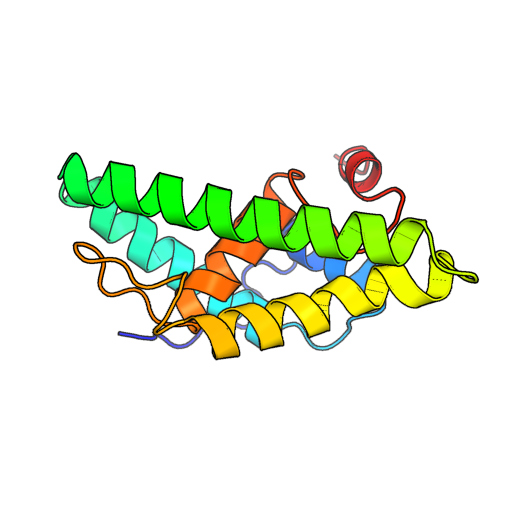 ? 1.721 0.978 10.181 1.00 98.31 114 VAL A N 1
ATOM 925 C CA . VAL A 1 114 ? 1.551 -0.425 9.753 1.00 98.31 114 VAL A CA 1
ATOM 926 C C . VAL A 1 114 ? 0.209 -0.626 9.047 1.00 98.31 114 VAL A C 1
ATOM 928 O O . VAL A 1 114 ? 0.168 -1.255 7.993 1.00 98.31 114 VAL A O 1
ATOM 931 N N . HIS A 1 115 ? -0.873 -0.041 9.572 1.00 98.56 115 HIS A N 1
ATOM 932 C CA . HIS A 1 115 ? -2.187 -0.083 8.922 1.00 98.56 115 HIS A CA 1
ATOM 933 C C . HIS A 1 115 ? -2.159 0.651 7.581 1.00 98.56 115 HIS A C 1
ATOM 935 O O . HIS A 1 115 ? -2.664 0.149 6.586 1.00 98.56 115 HIS A O 1
ATOM 941 N N . LYS A 1 116 ? -1.506 1.816 7.531 1.00 98.44 116 LYS A N 1
ATOM 942 C CA . LYS A 1 116 ? -1.405 2.636 6.314 1.00 98.44 116 LYS A CA 1
ATOM 943 C C . LYS A 1 116 ? -0.559 1.959 5.235 1.00 98.44 116 LYS A C 1
ATOM 945 O O . LYS A 1 116 ? -0.926 1.959 4.066 1.00 98.44 116 LYS A O 1
ATOM 950 N N . GLN A 1 117 ? 0.535 1.306 5.618 1.00 98.75 117 GLN A N 1
ATOM 951 C CA . GLN A 1 117 ? 1.276 0.423 4.718 1.00 98.75 117 GLN A CA 1
ATOM 952 C C . GLN A 1 117 ? 0.400 -0.756 4.266 1.00 98.75 117 GLN A C 1
ATOM 954 O O . GLN A 1 117 ? 0.491 -1.165 3.117 1.00 98.75 117 GLN A O 1
ATOM 959 N N . GLY A 1 118 ? -0.501 -1.255 5.113 1.00 98.62 118 GLY A N 1
ATOM 960 C CA . GLY A 1 118 ? -1.494 -2.263 4.738 1.00 98.62 118 GLY A CA 1
ATOM 961 C C . GLY A 1 118 ? -2.539 -1.766 3.737 1.00 98.62 118 GLY A C 1
ATOM 962 O O . GLY A 1 118 ? -2.835 -2.481 2.784 1.00 98.62 118 GLY A O 1
ATOM 963 N N . PHE A 1 119 ? -3.020 -0.526 3.861 1.00 98.69 119 PHE A N 1
ATOM 964 C CA . PHE A 1 119 ? -3.891 0.105 2.858 1.00 98.69 119 PHE A CA 1
ATOM 965 C C . PHE A 1 119 ? -3.197 0.198 1.496 1.00 98.69 119 PHE A C 1
ATOM 967 O O . PHE A 1 119 ? -3.808 -0.084 0.468 1.00 98.69 119 PHE A O 1
ATOM 974 N N . MET A 1 120 ? -1.894 0.497 1.481 1.00 98.69 120 MET A N 1
ATOM 975 C CA . MET A 1 120 ? -1.082 0.418 0.264 1.00 98.69 120 MET A CA 1
ATOM 976 C C . MET A 1 120 ? -1.057 -1.009 -0.315 1.00 98.69 120 MET A C 1
ATOM 978 O O . MET A 1 120 ? -1.212 -1.172 -1.524 1.00 98.69 120 MET A O 1
ATOM 982 N N . GLN A 1 121 ? -0.902 -2.049 0.513 1.00 98.50 121 GLN A N 1
ATOM 983 C CA . GLN A 1 121 ? -0.973 -3.433 0.024 1.00 98.50 121 GLN A CA 1
ATOM 984 C C . GLN A 1 121 ? -2.363 -3.772 -0.536 1.00 98.50 121 GLN A C 1
ATOM 986 O O . GLN A 1 121 ? -2.445 -4.408 -1.578 1.00 98.50 121 GLN A O 1
ATOM 991 N N . GLN A 1 122 ? -3.447 -3.305 0.089 1.00 98.62 122 GLN A N 1
ATOM 992 C CA . GLN A 1 122 ? -4.817 -3.506 -0.401 1.00 98.62 122 GLN A CA 1
ATOM 993 C C . GLN A 1 122 ? -5.069 -2.809 -1.743 1.00 98.62 122 GLN A C 1
ATOM 995 O O . GLN A 1 122 ? -5.634 -3.422 -2.642 1.00 98.62 122 GLN A O 1
ATOM 1000 N N . LEU A 1 123 ? -4.576 -1.581 -1.939 1.00 98.56 123 LEU A N 1
ATOM 1001 C CA . LEU A 1 123 ? -4.608 -0.917 -3.251 1.00 98.56 123 LEU A CA 1
ATOM 1002 C C . LEU A 1 123 ? -3.820 -1.701 -4.311 1.00 98.56 123 LEU A C 1
ATOM 1004 O O . LEU A 1 123 ? -4.188 -1.731 -5.486 1.00 98.56 123 LEU A O 1
ATOM 1008 N N . SER A 1 124 ? -2.706 -2.319 -3.907 1.00 98.06 124 SER A N 1
ATOM 1009 C CA . SER A 1 124 ? -1.908 -3.167 -4.793 1.00 98.06 124 SER A CA 1
ATOM 1010 C C . SER A 1 124 ? -2.659 -4.452 -5.138 1.00 98.06 124 SER A C 1
ATOM 1012 O O . SER A 1 124 ? -2.645 -4.877 -6.292 1.00 98.06 124 SER A O 1
ATOM 1014 N N . ASP A 1 125 ? -3.372 -5.032 -4.176 1.00 97.75 125 ASP A N 1
ATOM 1015 C CA . ASP A 1 125 ? -4.197 -6.222 -4.370 1.00 97.75 125 ASP A CA 1
ATOM 1016 C C . ASP A 1 125 ? -5.369 -5.960 -5.326 1.00 97.75 125 ASP A C 1
ATOM 1018 O O . ASP A 1 125 ? -5.596 -6.739 -6.243 1.00 97.75 125 ASP A O 1
ATOM 1022 N N . LEU A 1 126 ? -6.011 -4.791 -5.207 1.00 96.38 126 LEU A N 1
ATOM 1023 C CA . LEU A 1 126 ? -7.098 -4.315 -6.077 1.00 96.38 126 LEU A CA 1
ATOM 1024 C C . LEU A 1 126 ? -6.642 -3.815 -7.458 1.00 96.38 126 LEU A C 1
ATOM 1026 O O . LEU A 1 126 ? -7.435 -3.268 -8.220 1.00 96.38 126 LEU A O 1
ATOM 1030 N N . CYS A 1 127 ? -5.359 -3.940 -7.795 1.00 95.88 127 CYS A N 1
ATOM 1031 C CA . CYS A 1 127 ? -4.821 -3.436 -9.063 1.00 95.88 127 CYS A CA 1
ATOM 1032 C C . CYS A 1 127 ? -4.974 -1.931 -9.312 1.00 95.88 127 CYS A C 1
ATOM 1034 O O . CYS A 1 127 ? -4.822 -1.462 -10.443 1.00 95.88 127 CYS A O 1
ATOM 1036 N N . GLU A 1 128 ? -5.133 -1.147 -8.249 1.00 96.75 128 GLU A N 1
ATOM 1037 C CA . GLU A 1 128 ? -5.133 0.311 -8.331 1.00 96.75 128 GLU A CA 1
ATOM 1038 C C . GLU A 1 128 ? -3.717 0.886 -8.394 1.00 96.75 128 GLU A C 1
ATOM 1040 O O . GLU A 1 128 ? -3.484 1.863 -9.112 1.00 96.75 128 GLU A O 1
ATOM 1045 N N . ILE A 1 129 ? -2.772 0.230 -7.710 1.00 97.88 129 ILE A N 1
ATOM 1046 C CA . ILE A 1 129 ? -1.344 0.566 -7.716 1.00 97.88 129 ILE A CA 1
ATOM 1047 C C . ILE A 1 129 ? -0.470 -0.659 -8.029 1.00 97.88 129 ILE A C 1
ATOM 1049 O O . ILE A 1 129 ? -0.926 -1.811 -8.024 1.00 97.88 129 ILE A O 1
ATOM 1053 N N . GLY A 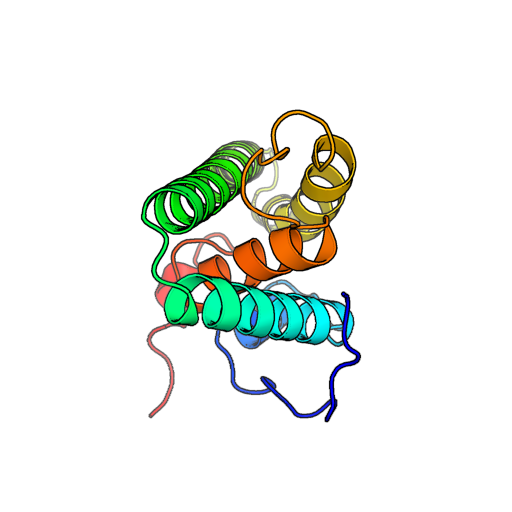1 130 ? 0.820 -0.422 -8.280 1.00 97.00 130 GLY A N 1
ATOM 1054 C CA . GLY A 1 130 ? 1.787 -1.497 -8.469 1.00 97.00 130 GLY A CA 1
ATOM 1055 C C . GLY A 1 130 ? 3.245 -1.057 -8.549 1.00 97.00 130 GLY A C 1
ATOM 1056 O O . GLY A 1 130 ? 3.586 0.118 -8.406 1.00 97.00 130 GLY A O 1
ATOM 1057 N N . TRP A 1 131 ? 4.111 -2.052 -8.744 1.00 97.31 131 TRP A N 1
ATOM 1058 C CA . TRP A 1 131 ? 5.565 -1.950 -8.555 1.00 97.31 131 TRP A CA 1
ATOM 1059 C C . TRP A 1 131 ? 6.358 -2.253 -9.834 1.00 97.31 131 TRP A C 1
ATOM 1061 O O . TRP A 1 131 ? 7.586 -2.310 -9.809 1.00 97.31 131 TRP A O 1
ATOM 1071 N N . THR A 1 132 ? 5.660 -2.432 -10.954 1.00 95.38 132 THR A N 1
ATOM 1072 C CA . THR A 1 132 ? 6.217 -2.583 -12.303 1.00 95.38 132 THR A CA 1
ATOM 1073 C C . THR A 1 132 ? 5.477 -1.659 -13.274 1.00 95.38 132 THR A C 1
ATOM 1075 O O . THR A 1 132 ? 4.353 -1.251 -12.974 1.00 95.38 132 THR A O 1
ATOM 1078 N N . PRO A 1 133 ? 6.065 -1.291 -14.429 1.00 91.81 133 PRO A N 1
ATOM 1079 C CA . PRO A 1 133 ? 5.385 -0.434 -15.408 1.00 91.81 133 PRO A CA 1
ATOM 1080 C C . PRO A 1 133 ? 4.056 -1.007 -15.931 1.00 91.81 133 PRO A C 1
ATOM 1082 O O . PRO A 1 133 ? 3.154 -0.256 -16.281 1.00 91.81 133 PRO A O 1
ATOM 1085 N N . ASP A 1 134 ? 3.936 -2.332 -15.967 1.00 90.38 134 ASP A N 1
ATOM 1086 C CA . ASP A 1 134 ? 2.843 -3.125 -16.537 1.00 90.38 134 ASP A CA 1
ATOM 1087 C C . ASP A 1 134 ? 1.911 -3.739 -15.477 1.00 90.38 134 ASP A C 1
ATOM 1089 O O . ASP A 1 134 ? 1.144 -4.655 -15.771 1.00 90.38 134 ASP A O 1
ATOM 1093 N N . PHE A 1 135 ? 1.931 -3.221 -14.245 1.00 90.94 135 PHE A N 1
ATOM 1094 C CA . PHE A 1 135 ? 1.281 -3.831 -13.078 1.00 90.94 135 PHE A CA 1
ATOM 1095 C C . PHE A 1 135 ? -0.222 -4.136 -13.213 1.00 90.94 135 PHE A C 1
ATOM 1097 O O . PHE A 1 135 ? -0.736 -4.948 -12.445 1.00 90.94 135 PHE A O 1
ATOM 1104 N N . ARG A 1 136 ? -0.936 -3.475 -14.136 1.00 87.44 136 ARG A N 1
ATOM 1105 C CA . ARG A 1 136 ? -2.367 -3.713 -14.403 1.00 87.44 136 ARG A CA 1
ATOM 1106 C C . ARG A 1 136 ? -2.620 -4.986 -15.211 1.00 87.44 136 ARG A C 1
ATOM 1108 O O . ARG A 1 136 ? -3.694 -5.552 -15.113 1.00 87.44 136 ARG A O 1
ATOM 1115 N N . THR A 1 137 ? -1.637 -5.440 -15.984 1.00 85.38 137 THR A N 1
ATOM 1116 C CA . THR A 1 137 ? -1.754 -6.635 -16.841 1.00 85.38 137 THR A CA 1
ATOM 1117 C C . THR A 1 137 ? -1.467 -7.938 -16.095 1.00 85.38 137 THR A C 1
ATOM 1119 O O . THR A 1 137 ? -1.761 -9.018 -16.591 1.00 85.38 137 THR A O 1
ATOM 1122 N N . LEU A 1 138 ? -0.941 -7.848 -14.867 1.00 71.00 138 LEU A N 1
ATOM 1123 C CA . LEU A 1 138 ? -0.691 -9.004 -13.999 1.00 71.00 138 LEU A CA 1
ATOM 1124 C C . LEU A 1 138 ? -1.982 -9.664 -13.479 1.00 71.00 138 LEU A C 1
ATOM 1126 O O . LEU A 1 138 ? -1.912 -10.738 -12.887 1.00 71.00 138 LEU A O 1
ATOM 1130 N N . ASP A 1 139 ? -3.134 -9.027 -13.703 1.00 61.06 139 ASP A N 1
ATOM 1131 C CA . ASP A 1 139 ? -4.464 -9.542 -13.367 1.00 61.06 139 ASP A CA 1
ATOM 1132 C C . ASP A 1 139 ? -4.937 -10.643 -14.341 1.00 61.06 139 ASP A C 1
ATOM 1134 O O . ASP A 1 139 ? -5.713 -11.517 -13.975 1.00 61.06 139 ASP A O 1
ATOM 1138 N N . GLU A 1 140 ? -4.409 -10.681 -15.571 1.00 48.47 140 GLU A N 1
ATOM 1139 C CA . GLU A 1 140 ? -4.924 -11.540 -16.655 1.00 48.47 140 GLU A CA 1
ATOM 1140 C C . GLU A 1 140 ? -4.340 -12.976 -16.671 1.00 48.47 140 GLU A C 1
ATOM 1142 O O . GLU A 1 140 ? -4.276 -13.618 -17.719 1.00 48.47 140 GLU A O 1
ATOM 1147 N N . GLY A 1 141 ? -3.901 -13.516 -15.526 1.00 43.50 141 GLY A N 1
ATOM 1148 C CA . GLY A 1 141 ? -3.140 -14.774 -15.465 1.00 43.50 141 GLY A CA 1
ATOM 1149 C C . GLY A 1 141 ? -3.597 -15.808 -14.427 1.00 43.50 141 GLY A C 1
ATOM 1150 O O . GLY A 1 141 ? -3.125 -15.776 -13.286 1.00 43.50 141 GLY A O 1
ATOM 1151 N N . ASN A 1 142 ? -4.351 -16.801 -14.923 1.00 35.38 142 ASN A N 1
ATOM 1152 C CA . ASN A 1 142 ? -4.627 -18.162 -14.414 1.00 35.38 142 ASN A CA 1
ATOM 1153 C C . ASN A 1 142 ? -5.784 -18.360 -13.411 1.00 35.38 142 ASN A C 1
ATOM 1155 O O . ASN A 1 142 ? -5.545 -18.453 -12.204 1.00 35.38 142 ASN A O 1
ATOM 1159 N N . ASP A 1 143 ? -6.986 -18.567 -13.967 1.00 35.69 143 ASP A N 1
ATOM 1160 C CA . ASP A 1 143 ? -7.847 -19.714 -13.613 1.00 35.69 143 ASP A CA 1
ATOM 1161 C C . ASP A 1 143 ? -7.459 -20.936 -14.468 1.00 35.69 143 ASP A C 1
ATOM 1163 O O . ASP A 1 143 ? -7.174 -20.739 -15.676 1.00 35.69 143 ASP A O 1
#

Organism: NCBI:txid412755

pLDDT: mean 94.26, std 10.15, range [35.38, 98.75]

Radius of gyration: 15.06 Å; chains: 1; bounding box: 37×34×35 Å

Secondary structure (DSSP, 8-state):
-PPPPS-TTTTTTSHHHHHHHHTT----HHHHHHHHHHHHHHHHHHHHT-HHHHHHHHHHHHHHHHHHHHHHHHHHTSS-HHHHGGGHHHHHHHHHHHHTTTTT--SS----HHHHHHHHHHHHHTTSS-SSTTTTGGGS---

InterPro domains:
  IPR046912 ABC-three component systems, C-terminal domain 8 [PF20284] (9-125)

Sequence (143 aa):
DIQRLPDEKLYEKSMFIKKLIVAGIQETIAAKTQFFNAELLKSEIHDKGDDGELDELVSLYEKIRSMWESRFNEALNSKNPKREVPKVYSKMLQEIENTDKKTLVSSRIMASFVHKQGFMQQLSDLCEIGWTPDFRTLDEGND

Foldseek 3Di:
DQDQDPDQCPCCVFQLVVQCVVLVNDDCRLLSSLQVRLVVQVCVLVVVPDVLSVVLVVVLLVVLLVLLVVQQVVLVPDPCNSVRLLCSLVVSLVVLQVCQVPPSDDPPGPDGSSSSSSSVSVCLRVQVHGRGPCSNCSVVDDD